Protein AF-A0A109W7Q5-F1 (afdb_monomer_lite)

Secondary structure (DSSP, 8-state):
-------HHHHHHHS--HHHHHHHHHHHHHHHGGGS--HHHHHHHHHHHHHTT-S---------------

pLDDT: mean 81.99, std 14.73, range [46.34, 94.94]

Structure (mmCIF, N/CA/C/O backbone):
data_AF-A0A109W7Q5-F1
#
_entry.id   AF-A0A109W7Q5-F1
#
loop_
_atom_site.group_PDB
_atom_site.id
_atom_site.type_symbol
_atom_site.label_atom_id
_atom_site.label_alt_id
_atom_site.label_comp_id
_atom_site.label_asym_id
_atom_site.label_entity_id
_atom_site.label_seq_id
_atom_site.pdbx_PDB_ins_code
_atom_site.Cartn_x
_atom_site.Cartn_y
_atom_site.Cartn_z
_atom_site.occupancy
_atom_site.B_iso_or_equiv
_atom_site.auth_seq_id
_atom_site.auth_comp_id
_atom_site.auth_asym_id
_atom_site.auth_atom_id
_atom_site.pdbx_PDB_model_num
ATOM 1 N N . MET A 1 1 ? -20.172 3.639 7.638 1.00 46.34 1 MET A N 1
ATOM 2 C CA . MET A 1 1 ? -20.170 2.760 6.446 1.00 46.34 1 MET A CA 1
ATOM 3 C C . MET A 1 1 ? -19.061 1.742 6.655 1.00 46.34 1 MET A C 1
ATOM 5 O O . MET A 1 1 ? -18.008 2.146 7.132 1.00 46.34 1 MET A O 1
ATOM 9 N N . LYS A 1 2 ? -19.291 0.442 6.427 1.00 48.16 2 LYS A N 1
ATOM 10 C CA . LYS A 1 2 ? -18.183 -0.526 6.455 1.00 48.16 2 LYS A CA 1
ATOM 11 C C . LYS A 1 2 ? -17.267 -0.153 5.289 1.00 48.16 2 LYS A C 1
ATOM 13 O O . LYS A 1 2 ? -17.741 -0.185 4.161 1.00 48.16 2 LYS A O 1
ATOM 18 N N . LYS A 1 3 ? -16.024 0.260 5.556 1.00 61.84 3 LYS A N 1
ATOM 19 C CA . LYS A 1 3 ? -15.005 0.295 4.503 1.00 61.84 3 LYS A CA 1
ATOM 20 C C . LYS A 1 3 ? -14.852 -1.152 4.041 1.00 61.84 3 LYS A C 1
ATOM 22 O O . LYS A 1 3 ? -14.589 -2.022 4.877 1.00 61.84 3 LYS A O 1
ATOM 27 N N . GLU A 1 4 ? -15.140 -1.434 2.776 1.00 70.00 4 GLU A N 1
ATOM 28 C CA . GLU A 1 4 ? -14.776 -2.728 2.210 1.00 70.00 4 GLU A CA 1
ATOM 29 C C . GLU A 1 4 ? -13.263 -2.883 2.356 1.00 70.00 4 GLU A C 1
ATOM 31 O O . GLU A 1 4 ? -12.508 -1.920 2.212 1.00 70.00 4 GLU A O 1
ATOM 36 N N . LYS A 1 5 ? -12.828 -4.069 2.786 1.00 81.88 5 LYS A N 1
ATOM 37 C CA . LYS A 1 5 ? -11.402 -4.328 2.948 1.00 81.88 5 LYS A CA 1
ATOM 38 C C . LYS A 1 5 ? -10.800 -4.440 1.557 1.00 81.88 5 LYS A C 1
ATOM 40 O O . LYS A 1 5 ? -11.053 -5.436 0.891 1.00 81.88 5 LYS A O 1
ATOM 45 N N . ILE A 1 6 ? -9.995 -3.451 1.187 1.00 89.94 6 ILE A N 1
ATOM 46 C CA . ILE A 1 6 ? -9.167 -3.493 -0.015 1.00 89.94 6 ILE A CA 1
ATOM 47 C C . ILE A 1 6 ? -8.226 -4.694 0.104 1.00 89.94 6 ILE A C 1
ATOM 49 O O . ILE A 1 6 ? -7.540 -4.877 1.117 1.00 89.94 6 ILE A O 1
ATOM 53 N N . THR A 1 7 ? -8.234 -5.537 -0.916 1.00 92.38 7 THR A N 1
ATOM 54 C CA . THR A 1 7 ? -7.370 -6.708 -1.020 1.00 92.38 7 THR A CA 1
ATOM 55 C C . THR A 1 7 ? -6.091 -6.374 -1.781 1.00 92.38 7 THR A C 1
ATOM 57 O O . THR A 1 7 ? -5.996 -5.388 -2.509 1.00 92.38 7 THR A O 1
ATOM 60 N N . ILE A 1 8 ? -5.070 -7.215 -1.610 1.00 91.31 8 ILE A N 1
ATOM 61 C CA . ILE A 1 8 ? -3.820 -7.062 -2.360 1.00 91.31 8 ILE A CA 1
ATOM 62 C C . ILE A 1 8 ? -4.051 -7.282 -3.857 1.00 91.31 8 ILE A C 1
ATOM 64 O O . ILE A 1 8 ? -3.437 -6.583 -4.652 1.00 91.31 8 ILE A O 1
ATOM 68 N N . ASP A 1 9 ? -4.936 -8.204 -4.238 1.00 94.56 9 ASP A N 1
ATOM 69 C CA . ASP A 1 9 ? -5.218 -8.488 -5.647 1.00 94.56 9 ASP A CA 1
ATOM 70 C C . ASP A 1 9 ? -5.800 -7.255 -6.356 1.00 94.56 9 ASP A C 1
ATOM 72 O O . ASP A 1 9 ? -5.320 -6.896 -7.426 1.00 94.56 9 ASP A O 1
ATOM 76 N N . GLU A 1 10 ? -6.722 -6.528 -5.714 1.00 94.44 10 GLU A N 1
ATOM 77 C CA . GLU A 1 10 ? -7.271 -5.264 -6.236 1.00 94.44 10 GLU A CA 1
ATOM 78 C C . GLU A 1 10 ? -6.195 -4.178 -6.384 1.00 94.44 10 GLU A C 1
ATOM 80 O O . GLU A 1 10 ? -6.130 -3.482 -7.397 1.00 94.44 10 GLU A O 1
ATOM 85 N N . LEU A 1 11 ? -5.287 -4.058 -5.410 1.00 94.06 11 LEU A N 1
ATOM 86 C CA . LEU A 1 11 ? -4.168 -3.113 -5.501 1.00 94.06 11 LEU A CA 1
ATOM 87 C C . LEU A 1 11 ? -3.196 -3.475 -6.629 1.00 94.06 11 LEU A C 1
ATOM 89 O O . LEU A 1 11 ? -2.601 -2.584 -7.236 1.00 94.06 11 LEU A O 1
ATOM 93 N N . LEU A 1 12 ? -3.027 -4.766 -6.916 1.00 94.94 12 LEU A N 1
ATOM 94 C CA . LEU A 1 12 ? -2.191 -5.237 -8.017 1.00 94.94 12 LEU A CA 1
ATOM 95 C C . LEU A 1 12 ? -2.830 -4.981 -9.389 1.00 94.94 12 LEU A C 1
ATOM 97 O O . LEU A 1 12 ? -2.106 -4.898 -10.375 1.00 94.94 12 LEU A O 1
ATOM 101 N N . GLU A 1 13 ? -4.144 -4.780 -9.486 1.00 94.50 13 GLU A N 1
ATOM 102 C CA . GLU A 1 13 ? -4.756 -4.303 -10.735 1.00 94.50 13 GLU A CA 1
ATOM 103 C C . GLU A 1 13 ? -4.331 -2.861 -11.062 1.00 94.50 13 GLU A C 1
ATOM 105 O O . GLU A 1 13 ? -4.198 -2.506 -12.235 1.00 94.50 13 GLU A O 1
ATOM 110 N N . LYS A 1 14 ? -4.063 -2.042 -10.033 1.00 93.25 14 LYS A N 1
ATOM 111 C CA . LYS A 1 14 ? -3.567 -0.660 -10.164 1.00 93.25 14 LYS A CA 1
ATOM 112 C C . LYS A 1 14 ? -2.049 -0.591 -10.308 1.00 93.25 14 LYS A C 1
ATOM 114 O O . LYS A 1 14 ? -1.533 0.132 -11.156 1.00 93.25 14 LYS A O 1
ATOM 119 N N . VAL A 1 15 ? -1.333 -1.351 -9.480 1.00 92.88 15 VAL A N 1
ATOM 120 C CA . VAL A 1 15 ? 0.132 -1.419 -9.455 1.00 92.88 15 VAL A CA 1
ATOM 121 C C . VAL A 1 15 ? 0.556 -2.878 -9.658 1.00 92.88 15 VAL A C 1
ATOM 123 O O . VAL A 1 15 ? 0.775 -3.596 -8.682 1.00 92.88 15 VAL A O 1
ATOM 126 N N . PRO A 1 16 ? 0.713 -3.343 -10.912 1.00 91.94 16 PRO A N 1
ATOM 127 C CA . PRO A 1 16 ? 0.861 -4.767 -11.254 1.00 91.94 16 PRO A CA 1
ATOM 128 C C . PRO A 1 16 ? 2.153 -5.432 -10.773 1.00 91.94 16 PRO A C 1
ATOM 130 O O . PRO A 1 16 ? 2.347 -6.636 -10.946 1.00 91.94 16 PRO A O 1
ATOM 133 N N . ASN A 1 17 ? 3.040 -4.680 -10.127 1.00 93.19 17 ASN A N 1
ATOM 134 C CA . ASN A 1 17 ? 4.241 -5.195 -9.500 1.00 93.19 17 ASN A CA 1
ATOM 135 C C . ASN A 1 17 ? 4.154 -5.045 -7.976 1.00 93.19 17 ASN A C 1
ATOM 137 O O . ASN A 1 17 ? 4.214 -3.943 -7.435 1.00 93.19 17 ASN A O 1
ATOM 141 N N . LYS A 1 18 ? 4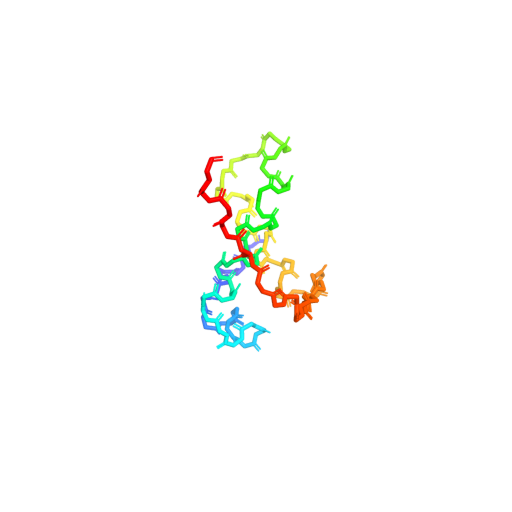.112 -6.177 -7.263 1.00 93.50 18 LYS A N 1
ATOM 142 C CA . LYS A 1 18 ? 4.042 -6.217 -5.791 1.00 93.50 18 LYS A CA 1
ATOM 143 C C . LYS A 1 18 ? 5.188 -5.484 -5.084 1.00 93.50 18 LYS A C 1
ATOM 145 O O . LYS A 1 18 ? 5.002 -4.979 -3.979 1.00 93.50 18 LYS A O 1
ATOM 150 N N . TYR A 1 19 ? 6.376 -5.442 -5.690 1.00 94.4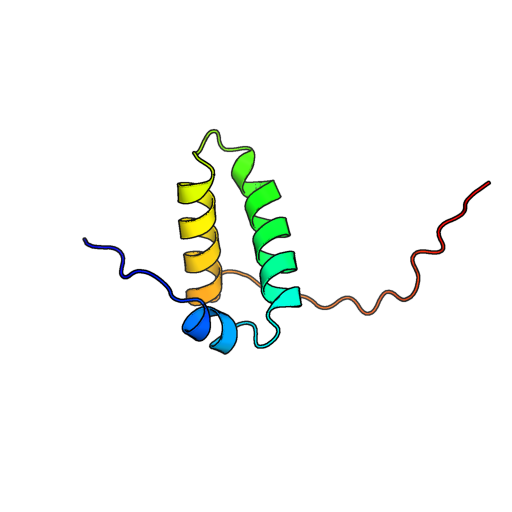4 19 TYR A N 1
ATOM 151 C CA . TYR A 1 19 ? 7.523 -4.741 -5.116 1.00 94.44 19 TYR A CA 1
ATOM 152 C C . TYR A 1 19 ? 7.375 -3.232 -5.291 1.00 94.44 19 TYR A C 1
ATOM 154 O O . TYR A 1 19 ? 7.630 -2.482 -4.353 1.00 94.44 19 TYR A O 1
ATOM 162 N N . GLU A 1 20 ? 6.906 -2.789 -6.456 1.00 91.69 20 GLU A N 1
ATOM 163 C CA . GLU A 1 20 ? 6.593 -1.378 -6.693 1.00 91.69 20 GLU A CA 1
ATOM 164 C C . GLU A 1 20 ? 5.460 -0.911 -5.788 1.00 91.69 20 GLU A C 1
ATOM 166 O O . GLU A 1 20 ? 5.605 0.124 -5.145 1.00 91.69 20 GLU A O 1
ATOM 171 N N . LEU A 1 21 ? 4.400 -1.710 -5.642 1.00 94.25 21 LEU A N 1
ATOM 172 C CA . LEU A 1 21 ? 3.306 -1.439 -4.711 1.00 94.25 21 LEU A CA 1
ATOM 173 C C . LEU A 1 21 ? 3.830 -1.230 -3.284 1.00 94.25 21 LEU A C 1
ATOM 175 O O . LEU A 1 21 ? 3.484 -0.242 -2.640 1.00 94.25 21 LEU A O 1
ATOM 179 N N . ALA A 1 22 ? 4.717 -2.107 -2.803 1.00 93.62 22 ALA A N 1
ATOM 180 C CA . ALA A 1 22 ? 5.324 -1.964 -1.480 1.00 93.62 22 ALA A CA 1
ATOM 181 C C . ALA A 1 22 ? 6.170 -0.683 -1.350 1.00 93.62 22 ALA A C 1
ATOM 183 O O . ALA A 1 22 ? 6.117 -0.004 -0.321 1.00 93.62 22 ALA A O 1
ATOM 184 N N . ILE A 1 23 ? 6.934 -0.330 -2.388 1.00 92.44 23 ILE A N 1
ATOM 185 C CA . ILE A 1 23 ? 7.763 0.883 -2.411 1.00 92.44 23 ILE A CA 1
ATOM 186 C C . ILE A 1 23 ? 6.886 2.140 -2.423 1.00 92.44 23 ILE A C 1
ATOM 188 O O . ILE A 1 23 ? 7.136 3.063 -1.645 1.00 92.44 23 ILE A O 1
ATOM 192 N N . VAL A 1 24 ? 5.873 2.189 -3.288 1.00 92.06 24 VAL A N 1
ATOM 193 C CA . VAL A 1 24 ? 4.936 3.313 -3.419 1.00 92.06 24 VAL A CA 1
ATOM 194 C C . VAL A 1 24 ? 4.165 3.499 -2.117 1.00 92.06 24 VAL A C 1
ATOM 196 O O . VAL A 1 24 ? 4.224 4.582 -1.534 1.00 92.06 24 VAL A O 1
ATOM 199 N N . ALA A 1 25 ? 3.558 2.434 -1.588 1.00 93.00 25 ALA A N 1
ATOM 200 C CA . ALA A 1 25 ? 2.831 2.487 -0.324 1.00 93.00 25 ALA A CA 1
ATOM 201 C C . ALA A 1 25 ? 3.734 2.950 0.832 1.00 93.00 25 ALA A C 1
ATOM 203 O O . ALA A 1 25 ? 3.355 3.824 1.608 1.00 93.00 25 ALA A O 1
ATOM 204 N N . GLY A 1 26 ? 4.969 2.439 0.910 1.00 92.56 26 GLY A N 1
ATOM 205 C CA . GLY A 1 26 ? 5.943 2.862 1.917 1.00 92.56 26 GLY A CA 1
ATOM 206 C C . GLY A 1 26 ? 6.348 4.337 1.800 1.00 92.56 26 GLY A C 1
ATOM 207 O O . GLY A 1 26 ? 6.511 5.017 2.818 1.00 92.56 26 GLY A O 1
ATOM 208 N N . LYS A 1 27 ? 6.486 4.858 0.574 1.00 91.12 27 LYS A N 1
ATOM 209 C CA . LYS A 1 27 ? 6.789 6.276 0.323 1.00 91.12 27 LYS A CA 1
ATOM 210 C C . LYS A 1 27 ? 5.649 7.184 0.782 1.00 91.12 27 LYS A C 1
ATOM 212 O O . LYS A 1 27 ? 5.921 8.148 1.497 1.00 91.12 27 LYS A O 1
ATOM 217 N N . ILE A 1 28 ? 4.406 6.863 0.422 1.00 90.69 28 ILE A N 1
ATOM 218 C CA . ILE A 1 28 ? 3.222 7.655 0.796 1.00 90.69 28 ILE A CA 1
ATOM 219 C C . ILE A 1 28 ? 3.020 7.593 2.312 1.00 90.69 28 ILE A C 1
ATOM 221 O O . ILE A 1 28 ? 2.980 8.629 2.977 1.00 90.69 28 ILE A O 1
ATOM 225 N N . ALA A 1 29 ? 3.044 6.385 2.886 1.00 90.75 29 ALA A N 1
ATOM 226 C CA . ALA A 1 29 ? 2.889 6.181 4.322 1.00 90.75 29 ALA A CA 1
ATOM 227 C C . ALA A 1 29 ? 3.916 6.980 5.134 1.00 90.75 29 ALA A C 1
ATOM 229 O O . ALA A 1 29 ? 3.572 7.528 6.172 1.00 90.75 29 ALA A O 1
ATOM 230 N N . LYS A 1 30 ? 5.170 7.109 4.673 1.00 87.75 30 LYS A N 1
ATOM 231 C CA . LYS A 1 30 ? 6.200 7.916 5.357 1.00 87.75 30 LYS A CA 1
ATOM 232 C C . LYS A 1 30 ? 5.863 9.413 5.401 1.00 87.75 30 LYS A C 1
ATOM 234 O O . LYS A 1 30 ? 6.251 10.091 6.356 1.00 87.75 30 LYS A O 1
ATOM 239 N N . VAL A 1 31 ? 5.189 9.938 4.379 1.00 83.81 31 VAL A N 1
ATOM 240 C CA . VAL A 1 31 ? 4.715 11.331 4.353 1.00 83.81 31 VAL A CA 1
ATOM 241 C C . VAL A 1 31 ? 3.547 11.500 5.326 1.00 83.81 31 VAL A C 1
ATOM 243 O O . VAL A 1 31 ? 3.529 12.449 6.109 1.00 83.81 31 VAL A O 1
ATOM 246 N N . GLU A 1 32 ? 2.623 10.544 5.327 1.00 75.75 32 GLU A N 1
ATOM 247 C CA . GLU A 1 32 ? 1.379 10.584 6.100 1.00 75.75 32 GLU A CA 1
ATOM 248 C C . GLU A 1 32 ? 1.546 10.251 7.587 1.00 75.75 32 GLU A C 1
ATOM 250 O O . GLU A 1 32 ? 0.880 10.844 8.433 1.00 75.75 32 GLU A O 1
ATOM 255 N N . LEU A 1 33 ? 2.499 9.382 7.938 1.00 72.75 33 LEU A N 1
ATOM 256 C CA . LEU A 1 33 ? 2.838 9.005 9.319 1.00 72.75 33 LEU A CA 1
ATOM 257 C C . LEU A 1 33 ? 3.251 10.193 10.193 1.00 72.75 33 LEU A C 1
ATOM 259 O O . LEU A 1 33 ? 3.198 10.102 11.415 1.00 72.75 33 LEU A O 1
ATOM 263 N N . LYS A 1 34 ? 3.639 11.320 9.589 1.00 73.06 34 LYS A N 1
ATOM 264 C CA . LYS A 1 34 ? 3.921 12.567 10.313 1.00 73.06 34 LYS A CA 1
ATOM 265 C C . LYS A 1 34 ? 2.663 13.230 10.899 1.00 73.06 34 LYS A C 1
ATOM 267 O O . LYS A 1 34 ? 2.806 14.207 11.625 1.00 73.06 34 LYS A O 1
ATOM 272 N N . LYS A 1 35 ? 1.455 12.739 10.586 1.00 65.81 35 LYS A N 1
ATOM 273 C CA . LYS A 1 35 ? 0.159 13.341 10.959 1.00 65.81 35 LYS A CA 1
ATOM 274 C C . LYS A 1 35 ? -0.474 12.778 12.253 1.00 65.81 35 LYS A C 1
ATOM 276 O O . LYS A 1 35 ? -1.683 12.878 12.409 1.00 65.81 35 LYS A O 1
ATOM 281 N N . ASP A 1 36 ? 0.306 12.208 13.176 1.00 75.88 36 ASP A N 1
ATOM 282 C CA . ASP A 1 36 ? -0.166 11.725 14.500 1.00 75.88 36 ASP A CA 1
ATOM 283 C C . ASP A 1 36 ? -1.250 10.613 14.456 1.00 75.88 36 ASP A C 1
ATOM 285 O O . ASP A 1 36 ? -2.026 10.428 15.392 1.00 75.88 36 ASP A O 1
ATOM 289 N N . LYS A 1 37 ? -1.302 9.841 13.360 1.00 81.31 37 LYS A N 1
ATOM 290 C CA . LYS A 1 37 ? -2.227 8.707 13.158 1.00 81.31 37 LYS A CA 1
ATOM 291 C C . LYS A 1 37 ? -1.575 7.358 13.474 1.00 81.31 37 LYS A C 1
ATOM 293 O O . LYS A 1 37 ? -0.354 7.202 13.362 1.00 81.31 37 LYS A O 1
ATOM 298 N N . ALA A 1 38 ? -2.379 6.343 13.805 1.00 85.44 38 ALA A N 1
ATOM 299 C CA . ALA A 1 38 ? -1.864 4.986 13.964 1.00 85.44 38 ALA A CA 1
ATOM 300 C C . ALA A 1 38 ? -1.443 4.386 12.610 1.00 85.44 38 ALA A C 1
ATOM 302 O O . ALA A 1 38 ? -2.048 4.645 11.573 1.00 85.44 38 ALA A O 1
ATOM 303 N N . LYS A 1 39 ? -0.419 3.520 12.615 1.00 84.62 39 LYS A N 1
ATOM 304 C CA . LYS A 1 39 ? 0.145 2.923 11.386 1.00 84.62 39 LYS A CA 1
ATOM 305 C C . LYS A 1 39 ? -0.896 2.232 10.501 1.00 84.62 39 LYS A C 1
ATOM 307 O O . LYS A 1 39 ? -0.807 2.339 9.287 1.00 84.62 39 LYS A O 1
ATOM 312 N N . PHE A 1 40 ? -1.840 1.502 11.094 1.00 84.88 40 PHE A N 1
ATOM 313 C CA . PHE A 1 40 ? -2.849 0.768 10.327 1.00 84.88 40 PHE A CA 1
ATOM 314 C C . PHE A 1 40 ? -3.846 1.714 9.643 1.00 84.88 40 PHE A C 1
ATOM 316 O O . PHE A 1 40 ? -4.213 1.466 8.504 1.00 84.88 40 PHE A O 1
ATOM 323 N N . GLU A 1 41 ? -4.211 2.825 10.289 1.00 87.06 41 GLU A N 1
ATOM 324 C CA . GLU A 1 41 ? -5.115 3.831 9.716 1.00 87.06 41 GLU A CA 1
ATOM 325 C C . GLU A 1 41 ? -4.468 4.532 8.523 1.00 87.06 41 GLU A C 1
ATOM 327 O O . GLU A 1 41 ? -5.113 4.720 7.498 1.00 87.06 41 GLU A O 1
ATOM 332 N N . VAL A 1 42 ? -3.172 4.847 8.635 1.00 89.94 42 VAL A N 1
ATOM 333 C CA . VAL A 1 42 ? -2.390 5.410 7.527 1.00 89.94 42 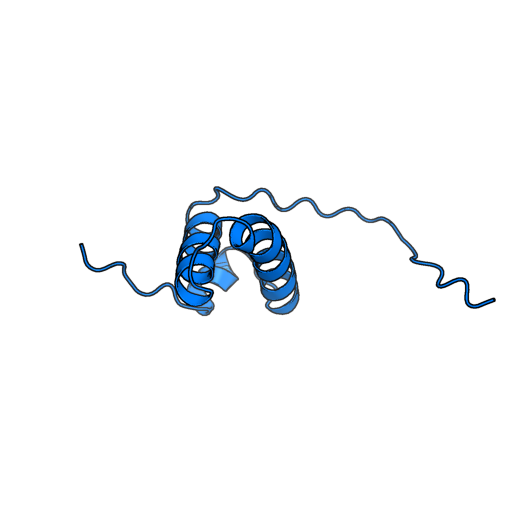VAL A CA 1
ATOM 334 C C . VAL A 1 42 ? -2.341 4.441 6.347 1.00 89.94 42 VAL A C 1
ATOM 336 O O . VAL A 1 42 ? -2.501 4.856 5.210 1.00 89.94 42 VAL A O 1
ATOM 339 N N . MET A 1 43 ? -2.146 3.143 6.589 1.00 90.88 43 MET A N 1
ATOM 340 C CA . MET A 1 43 ? -2.112 2.164 5.496 1.00 90.88 43 MET A CA 1
ATOM 341 C C . MET A 1 43 ? -3.471 2.003 4.808 1.00 90.88 43 MET A C 1
ATOM 343 O O . MET A 1 43 ? -3.508 1.889 3.587 1.00 90.88 43 MET A O 1
ATOM 347 N N . ASP A 1 44 ? -4.573 2.031 5.562 1.00 90.38 44 ASP A N 1
ATOM 348 C CA . ASP A 1 44 ? -5.922 1.992 4.985 1.00 90.38 44 ASP A CA 1
ATOM 349 C C . ASP A 1 44 ? -6.198 3.218 4.093 1.00 90.38 44 ASP A C 1
ATOM 351 O O . ASP A 1 44 ? -6.866 3.094 3.065 1.00 90.38 44 ASP A O 1
ATOM 355 N N . GLU A 1 45 ? -5.695 4.397 4.475 1.00 90.62 45 GLU A N 1
ATOM 356 C CA . GLU A 1 45 ? -5.764 5.622 3.663 1.00 90.62 45 GLU A CA 1
ATOM 357 C C . GLU A 1 45 ? -4.905 5.493 2.403 1.00 90.62 45 GLU A C 1
ATOM 359 O O . GLU A 1 45 ? -5.438 5.585 1.304 1.00 90.62 45 GLU A O 1
ATOM 364 N N . VAL A 1 46 ? -3.633 5.112 2.540 1.00 92.38 46 VAL A N 1
ATOM 365 C CA . VAL A 1 46 ? -2.719 4.889 1.406 1.00 92.38 46 VAL A CA 1
ATOM 366 C C . VAL A 1 46 ? -3.298 3.916 0.375 1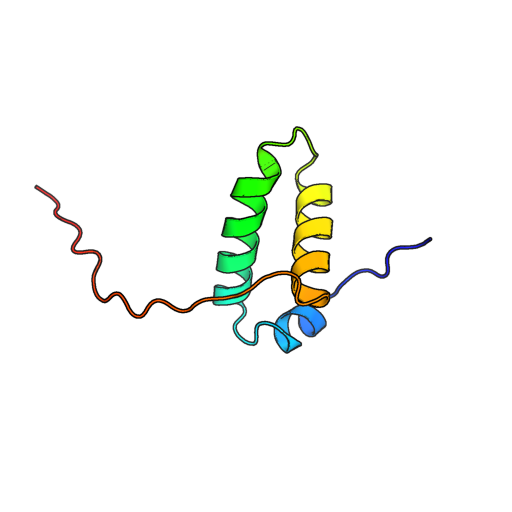.00 92.38 46 VAL A C 1
ATOM 368 O O . VAL A 1 46 ? -3.204 4.153 -0.827 1.00 92.38 46 VAL A O 1
ATOM 371 N N . PHE A 1 47 ? -3.892 2.807 0.821 1.00 93.50 47 PHE A N 1
ATOM 372 C CA . PHE A 1 47 ? -4.523 1.853 -0.092 1.00 93.50 47 PHE A CA 1
ATOM 373 C C . PHE A 1 47 ? -5.771 2.429 -0.761 1.00 93.50 47 PHE A C 1
ATOM 375 O O . PHE A 1 47 ? -6.006 2.142 -1.933 1.00 93.50 47 PHE A O 1
ATOM 382 N N . SER A 1 48 ? -6.541 3.257 -0.053 1.00 93.25 48 SER A N 1
ATOM 383 C CA . SER A 1 48 ? -7.695 3.952 -0.633 1.00 93.25 48 SER A CA 1
ATOM 384 C C . SER A 1 48 ? -7.255 4.935 -1.718 1.00 93.25 48 SER A C 1
ATOM 386 O O . SER A 1 48 ? -7.827 4.924 -2.805 1.00 93.25 48 SER A O 1
ATOM 388 N N . ASP A 1 49 ? -6.201 5.711 -1.466 1.00 92.62 49 ASP A N 1
ATOM 389 C CA . ASP A 1 49 ? -5.673 6.693 -2.415 1.00 92.62 49 ASP A CA 1
ATOM 390 C C . ASP A 1 49 ? -5.168 6.011 -3.698 1.00 92.62 49 ASP A C 1
ATOM 392 O O . ASP A 1 49 ? -5.431 6.480 -4.805 1.00 92.62 49 ASP A O 1
ATOM 396 N N . ILE A 1 50 ? -4.493 4.860 -3.568 1.00 92.88 50 ILE A N 1
ATOM 397 C CA . ILE A 1 50 ? -4.059 4.045 -4.716 1.00 92.88 50 ILE A CA 1
ATOM 398 C C . ILE A 1 50 ? -5.268 3.517 -5.501 1.00 92.88 50 ILE A C 1
ATOM 400 O O . ILE A 1 50 ? -5.274 3.573 -6.730 1.00 92.88 50 ILE A O 1
ATOM 404 N N . MET A 1 51 ? -6.298 3.011 -4.816 1.00 93.81 51 MET A N 1
ATOM 405 C CA . MET A 1 51 ? -7.498 2.478 -5.474 1.00 93.81 51 MET A CA 1
ATOM 406 C C . MET A 1 51 ? -8.306 3.555 -6.206 1.00 93.81 51 MET A C 1
ATOM 408 O O . MET A 1 51 ? -8.862 3.279 -7.271 1.00 93.81 51 MET A O 1
ATOM 412 N N . ASN A 1 52 ? -8.346 4.768 -5.656 1.00 93.44 52 ASN A N 1
ATOM 413 C CA . ASN A 1 52 ? -9.085 5.905 -6.204 1.00 93.44 52 ASN A CA 1
ATOM 414 C C . ASN A 1 52 ? -8.304 6.694 -7.271 1.00 93.44 52 ASN A C 1
ATOM 416 O O . ASN A 1 52 ? -8.785 7.735 -7.714 1.00 93.44 52 ASN A O 1
ATOM 420 N N . ASP A 1 53 ? -7.119 6.224 -7.678 1.00 89.75 53 ASP A N 1
ATOM 421 C CA . ASP A 1 53 ? -6.217 6.935 -8.596 1.00 89.75 53 ASP A CA 1
ATOM 422 C C . ASP A 1 53 ? -5.840 8.352 -8.094 1.00 89.75 53 ASP A C 1
ATOM 424 O O . ASP A 1 53 ? -5.533 9.249 -8.878 1.00 89.75 53 ASP A O 1
ATOM 428 N N . GLU A 1 54 ? -5.835 8.562 -6.771 1.00 90.38 54 GLU A N 1
ATOM 429 C CA . GLU A 1 54 ? -5.435 9.824 -6.122 1.00 90.38 54 GLU A CA 1
ATOM 430 C C . GLU A 1 54 ? -3.903 9.955 -6.000 1.00 90.38 54 GLU A C 1
ATOM 432 O O . GLU A 1 54 ? -3.378 10.978 -5.553 1.00 90.38 54 GLU A O 1
ATOM 437 N N . VAL A 1 55 ? -3.171 8.924 -6.431 1.00 86.44 55 VAL A N 1
ATOM 438 C CA . VAL A 1 55 ? -1.709 8.858 -6.440 1.00 86.44 55 VAL A CA 1
ATOM 439 C C . VAL A 1 55 ? -1.201 8.789 -7.875 1.00 86.44 55 VAL A C 1
ATOM 441 O O . VAL A 1 55 ? -1.484 7.842 -8.605 1.00 86.44 55 VAL A O 1
ATOM 444 N N . GLU A 1 56 ? -0.350 9.740 -8.253 1.00 86.06 56 GLU A N 1
ATOM 445 C CA . GLU A 1 56 ? 0.391 9.684 -9.512 1.00 86.06 56 GLU A CA 1
ATOM 446 C C . GLU A 1 56 ? 1.743 8.977 -9.309 1.00 86.06 56 GLU A C 1
ATOM 448 O O . GLU A 1 56 ? 2.591 9.419 -8.526 1.00 86.06 56 GLU A O 1
ATOM 453 N N . ILE A 1 57 ? 1.961 7.862 -10.014 1.00 83.62 57 ILE A N 1
ATOM 454 C CA . ILE A 1 57 ? 3.223 7.112 -9.977 1.00 83.62 57 ILE A CA 1
ATOM 45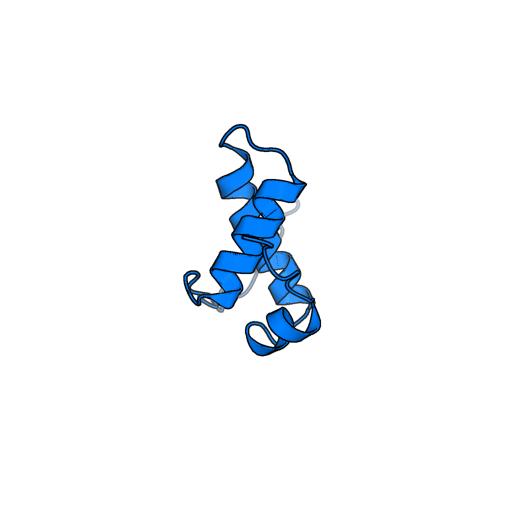5 C C . ILE A 1 57 ? 4.084 7.538 -11.167 1.00 83.62 57 ILE A C 1
ATOM 457 O O . ILE A 1 57 ? 3.836 7.151 -12.307 1.00 83.62 57 ILE A O 1
ATOM 461 N N . ILE A 1 58 ? 5.128 8.318 -10.887 1.00 84.12 58 ILE A N 1
ATOM 462 C CA . ILE A 1 58 ? 6.099 8.764 -11.889 1.00 84.12 58 ILE A CA 1
ATOM 463 C C . ILE A 1 58 ? 7.354 7.893 -11.793 1.00 84.12 58 ILE A C 1
ATOM 465 O O . ILE A 1 58 ? 8.058 7.887 -10.778 1.00 84.12 58 ILE A O 1
ATOM 469 N N . TYR A 1 59 ? 7.645 7.164 -12.868 1.00 80.25 59 TYR A N 1
ATOM 470 C CA . TYR A 1 59 ? 8.853 6.358 -13.000 1.00 80.25 59 TYR A CA 1
ATOM 471 C C . TYR A 1 59 ? 9.992 7.233 -13.527 1.00 80.25 59 TYR A C 1
ATOM 473 O O . TYR A 1 59 ? 10.031 7.586 -14.702 1.00 80.25 59 TYR A O 1
ATOM 481 N N . ASN A 1 60 ? 10.922 7.604 -12.647 1.00 77.56 60 ASN A N 1
ATOM 482 C CA . ASN A 1 60 ? 12.153 8.271 -13.060 1.00 77.56 60 ASN A CA 1
ATOM 483 C C . ASN A 1 60 ? 13.218 7.215 -13.371 1.00 77.56 60 ASN A C 1
ATOM 485 O O . ASN A 1 60 ? 13.753 6.596 -12.450 1.00 77.56 60 ASN A O 1
ATOM 489 N N . ASP A 1 61 ? 13.585 7.075 -14.644 1.00 68.56 61 ASP A N 1
ATOM 490 C CA . ASP A 1 61 ? 14.683 6.219 -15.123 1.00 68.56 61 ASP A CA 1
ATOM 491 C C .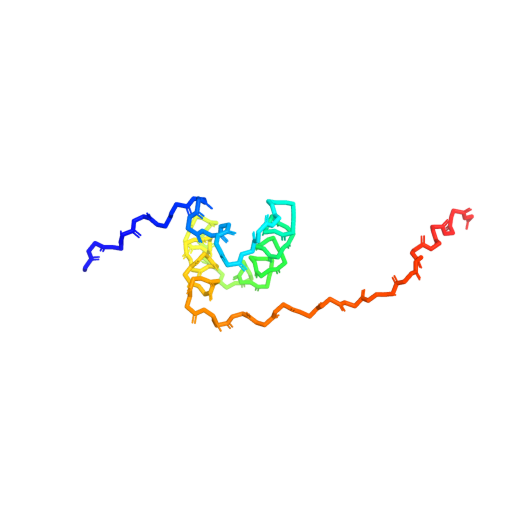 ASP A 1 61 ? 16.080 6.787 -14.785 1.00 68.56 61 ASP A C 1
ATOM 493 O O . ASP A 1 61 ? 17.024 6.718 -15.580 1.00 68.56 61 ASP A O 1
ATOM 497 N N . ASN A 1 62 ? 16.253 7.363 -13.592 1.00 60.16 62 ASN A N 1
ATOM 498 C CA . ASN A 1 62 ? 17.560 7.832 -13.147 1.00 60.16 62 ASN A CA 1
ATOM 499 C C . ASN A 1 62 ? 18.422 6.637 -12.729 1.00 60.16 62 ASN A C 1
ATOM 501 O O . ASN A 1 62 ? 18.429 6.174 -11.589 1.00 60.16 62 ASN A O 1
ATOM 505 N N . LYS A 1 63 ? 19.152 6.147 -13.730 1.00 57.41 63 LYS A N 1
ATOM 506 C CA . LYS A 1 63 ? 20.295 5.243 -13.643 1.00 57.41 63 LYS A CA 1
ATOM 507 C C . LYS A 1 63 ? 21.291 5.714 -12.571 1.00 57.41 63 LYS A C 1
ATOM 509 O O . LYS A 1 63 ? 21.747 6.850 -12.620 1.00 57.41 63 LYS A O 1
ATOM 514 N N . LYS A 1 64 ? 21.700 4.749 -11.738 1.00 50.50 64 LYS A N 1
ATOM 515 C CA . LYS A 1 64 ? 22.848 4.724 -10.815 1.00 50.50 64 LYS A CA 1
ATOM 516 C C . LYS A 1 64 ? 22.768 5.630 -9.578 1.00 50.50 64 LYS A C 1
ATOM 518 O O . LYS A 1 64 ? 23.091 6.809 -9.619 1.00 50.50 64 LYS A O 1
ATOM 523 N N . ILE A 1 65 ? 22.485 4.998 -8.442 1.00 57.53 65 ILE A N 1
ATOM 524 C CA . ILE A 1 65 ? 23.161 5.352 -7.193 1.00 57.53 65 ILE A CA 1
ATOM 525 C C . ILE A 1 65 ? 24.542 4.700 -7.321 1.00 57.53 65 ILE A C 1
ATOM 527 O O . ILE A 1 65 ? 24.657 3.478 -7.267 1.00 57.53 65 ILE A O 1
ATOM 531 N N . GLU A 1 66 ? 25.559 5.489 -7.658 1.00 50.97 66 GLU A N 1
ATOM 532 C CA . GLU A 1 66 ? 26.934 5.094 -7.362 1.00 50.97 66 GLU A CA 1
ATOM 533 C C . GLU A 1 66 ? 27.081 5.313 -5.857 1.00 50.97 66 GLU A C 1
ATOM 535 O O . GLU A 1 66 ? 27.105 6.448 -5.385 1.00 50.97 66 GLU A O 1
ATOM 540 N N . ASP A 1 67 ? 27.044 4.217 -5.100 1.00 54.84 67 ASP A N 1
ATOM 541 C CA . ASP A 1 67 ? 27.486 4.213 -3.713 1.00 54.84 67 ASP A CA 1
ATOM 542 C C . ASP A 1 67 ? 28.989 4.545 -3.730 1.00 54.84 67 ASP A C 1
ATOM 544 O O . ASP A 1 67 ? 29.826 3.675 -3.967 1.00 54.84 67 ASP A O 1
ATOM 548 N N . GLU A 1 68 ? 29.346 5.818 -3.548 1.00 47.97 68 GLU A N 1
ATOM 549 C CA . GLU A 1 68 ? 30.706 6.194 -3.160 1.00 47.97 68 GLU A CA 1
ATOM 550 C C . GLU A 1 68 ? 30.902 5.787 -1.690 1.00 47.97 68 GLU A C 1
ATOM 552 O O . GLU A 1 68 ? 30.688 6.566 -0.763 1.00 47.97 68 GLU A O 1
ATOM 557 N N . GLU A 1 69 ? 31.293 4.530 -1.474 1.00 53.91 69 GLU A N 1
ATOM 558 C CA . GLU A 1 69 ? 32.144 4.182 -0.337 1.00 53.91 69 GLU A CA 1
ATOM 559 C C . GLU A 1 69 ? 33.549 4.733 -0.614 1.00 53.91 69 GLU A C 1
ATOM 561 O O . GLU A 1 69 ? 34.298 4.061 -1.320 1.00 53.91 69 GLU A O 1
ATOM 566 N N . ILE A 1 70 ? 33.904 5.907 -0.064 1.00 51.47 70 ILE A N 1
ATOM 567 C CA . ILE A 1 70 ? 35.237 6.201 0.520 1.00 51.47 70 ILE A CA 1
ATOM 568 C C . ILE A 1 70 ? 35.098 7.239 1.642 1.00 51.47 70 ILE A C 1
ATOM 570 O O . ILE A 1 70 ? 34.648 8.371 1.358 1.00 51.47 70 ILE A O 1
#

Sequence (70 aa):
MKKEKITIDELLEKVPNKYELAIVAGKIAKVELKKDKAKFEVMDEVFSDIMNDEVEIIYNDNKKIEDEEI

Foldseek 3Di:
DPDDDDDPVLLCVLVVDPVVSVVQLVVQLVVVVVPPDDSVVSSSVSSVCSNVVVDDDDDDPPDDPPPPDD

Radius of gyration: 14.69 Å; chains: 1; bounding box: 55×22×30 Å